Protein AF-A0A1M6DHB3-F1 (afdb_monomer_lite)

Foldseek 3Di:
DVQQVVLVQLVVVCVVPVDLVVSCVVVVHDSVSSVVSVPDPDGDD

Secondary structure (DSSP, 8-state):
-HHHHHHHHHHHHHHHH--HHHHHHHHTS-HHHHHHHHT-SS---

Organism: NCBI:txid1123012

pLDDT: mean 88.99, std 9.57, range [57.0, 96.56]

Radius of gyration: 9.25 Å; chains: 1; bounding box: 17×18×25 Å

Sequence (45 aa):
MKDLEDWAAVQKVYKQTKSKRATAQLLGISRNTVKRLLAMDKPPS

Structure (mmCIF, N/CA/C/O backbone):
data_AF-A0A1M6DHB3-F1
#
_entry.id   AF-A0A1M6DHB3-F1
#
loop_
_atom_site.group_PDB
_atom_site.id
_atom_site.type_symbol
_atom_site.label_atom_id
_atom_site.label_alt_id
_atom_site.label_comp_id
_atom_site.label_asym_id
_atom_site.label_entity_id
_atom_site.label_seq_id
_atom_site.pdbx_PDB_ins_code
_atom_site.Cartn_x
_atom_site.Cartn_y
_atom_site.Cartn_z
_atom_site.occupancy
_atom_site.B_iso_or_equiv
_atom_site.auth_seq_id
_atom_site.auth_comp_id
_atom_site.auth_asym_id
_atom_site.auth_atom_id
_atom_site.pdbx_PDB_model_num
A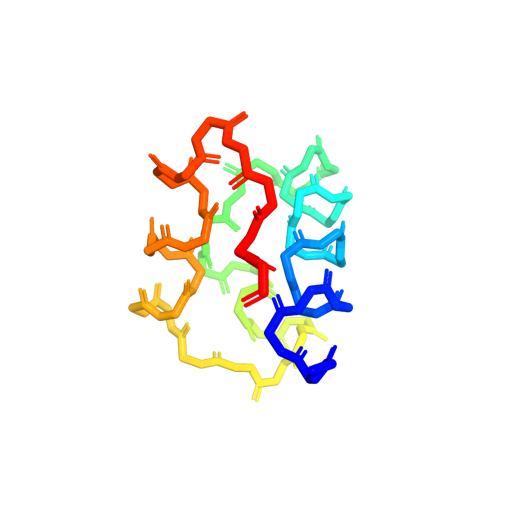TOM 1 N N . MET A 1 1 ? -0.704 -5.201 -14.289 1.00 57.00 1 MET A N 1
ATOM 2 C CA . MET A 1 1 ? -1.613 -4.122 -13.827 1.00 57.00 1 M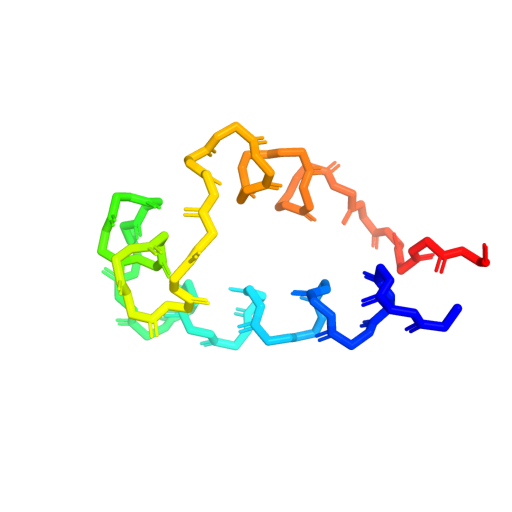ET A CA 1
ATOM 3 C C . MET A 1 1 ? -1.925 -4.171 -12.332 1.00 57.00 1 MET A C 1
ATOM 5 O O . MET A 1 1 ? -1.895 -3.111 -11.728 1.00 57.00 1 MET A O 1
ATOM 9 N N . LYS A 1 2 ? -2.137 -5.342 -11.705 1.00 65.38 2 LYS A N 1
ATOM 10 C CA . LYS A 1 2 ? -2.420 -5.438 -10.255 1.00 65.38 2 LYS A CA 1
ATOM 11 C C . LYS A 1 2 ? -1.292 -4.900 -9.351 1.00 65.38 2 LYS A C 1
ATOM 13 O O . LYS A 1 2 ? -1.560 -4.144 -8.429 1.00 65.38 2 LYS A O 1
ATOM 18 N N . ASP A 1 3 ? -0.028 -5.187 -9.677 1.00 72.44 3 ASP A N 1
ATOM 19 C CA . ASP A 1 3 ? 1.120 -4.704 -8.886 1.00 72.44 3 ASP A CA 1
ATOM 20 C C . ASP A 1 3 ? 1.318 -3.175 -8.934 1.00 72.44 3 ASP A C 1
ATOM 22 O O . ASP A 1 3 ? 1.894 -2.598 -8.011 1.00 72.44 3 ASP A O 1
ATOM 26 N N . LEU A 1 4 ? 0.851 -2.509 -9.997 1.00 77.12 4 LEU A N 1
ATOM 27 C CA . LEU A 1 4 ? 1.031 -1.067 -10.206 1.00 77.12 4 LEU A CA 1
ATOM 28 C C . LEU A 1 4 ? 0.010 -0.263 -9.382 1.00 77.12 4 LEU A C 1
ATOM 30 O O . LEU A 1 4 ? 0.367 0.730 -8.743 1.00 77.12 4 LEU A O 1
ATOM 34 N N . GLU A 1 5 ? -1.235 -0.746 -9.320 1.00 81.25 5 GLU A N 1
ATOM 35 C CA . GLU A 1 5 ? -2.271 -0.222 -8.420 1.00 81.25 5 GLU A CA 1
ATOM 36 C C . GLU A 1 5 ? -1.897 -0.448 -6.949 1.00 81.25 5 GLU A C 1
ATOM 38 O O . GLU A 1 5 ? -1.949 0.491 -6.147 1.00 81.25 5 GLU A O 1
ATOM 43 N N . ASP A 1 6 ? -1.418 -1.652 -6.614 1.00 83.44 6 ASP A N 1
ATOM 44 C CA . ASP A 1 6 ? -0.952 -1.984 -5.266 1.00 83.44 6 ASP A CA 1
ATOM 45 C C . ASP A 1 6 ? 0.237 -1.101 -4.845 1.00 83.44 6 ASP A C 1
ATOM 47 O O . ASP A 1 6 ? 0.290 -0.628 -3.706 1.00 83.44 6 ASP A O 1
ATOM 51 N N . TRP A 1 7 ? 1.178 -0.811 -5.755 1.00 90.88 7 TRP A N 1
ATOM 52 C CA . TRP A 1 7 ? 2.306 0.088 -5.487 1.00 90.88 7 TRP A CA 1
ATOM 53 C C . TRP A 1 7 ? 1.835 1.500 -5.119 1.00 90.88 7 TRP A C 1
ATOM 55 O O . TRP A 1 7 ? 2.227 2.036 -4.077 1.00 90.88 7 TRP A O 1
ATOM 65 N N . ALA A 1 8 ? 0.961 2.096 -5.935 1.00 92.25 8 ALA A N 1
ATOM 66 C CA . ALA A 1 8 ? 0.467 3.451 -5.705 1.00 92.25 8 ALA A CA 1
ATOM 67 C C . ALA A 1 8 ? -0.342 3.549 -4.399 1.00 92.25 8 ALA A C 1
ATOM 69 O O . ALA A 1 8 ? -0.158 4.490 -3.615 1.00 92.25 8 ALA A O 1
ATOM 70 N N . ALA A 1 9 ? -1.191 2.552 -4.128 1.00 93.62 9 ALA A N 1
ATOM 71 C CA . ALA A 1 9 ? -1.969 2.464 -2.898 1.00 93.62 9 ALA A CA 1
ATOM 72 C C . ALA A 1 9 ? -1.063 2.352 -1.660 1.00 93.62 9 ALA A C 1
ATOM 74 O O . ALA A 1 9 ? -1.237 3.107 -0.697 1.00 93.62 9 ALA A O 1
ATOM 75 N N . VAL A 1 10 ? -0.042 1.485 -1.704 1.00 94.38 10 VAL A N 1
ATOM 76 C CA . VAL A 1 10 ? 0.945 1.330 -0.623 1.00 94.38 10 VAL A CA 1
ATOM 77 C C . VAL A 1 10 ? 1.683 2.634 -0.348 1.00 94.38 10 VAL A C 1
ATOM 79 O O . VAL A 1 10 ? 1.778 3.039 0.811 1.00 94.38 10 VAL A O 1
ATOM 82 N N . GLN A 1 11 ? 2.166 3.323 -1.383 1.00 93.44 11 GLN A N 1
ATOM 83 C CA . GLN A 1 11 ? 2.883 4.591 -1.224 1.00 93.44 11 GLN A CA 1
ATOM 84 C C . GLN A 1 11 ? 1.995 5.669 -0.581 1.00 93.44 11 GLN A C 1
ATOM 86 O O . GLN A 1 11 ? 2.435 6.384 0.323 1.00 93.44 11 GLN A O 1
ATOM 91 N N . LYS A 1 12 ? 0.723 5.769 -0.991 1.00 94.94 12 LYS A N 1
ATOM 92 C CA . LYS A 1 12 ? -0.236 6.739 -0.438 1.00 94.94 12 LYS A CA 1
ATOM 93 C C . LYS A 1 12 ? -0.557 6.460 1.033 1.00 94.94 12 LYS A C 1
ATOM 95 O O . LYS A 1 12 ? -0.455 7.363 1.863 1.00 94.94 12 LYS A O 1
ATOM 100 N N . VAL A 1 13 ? -0.905 5.217 1.370 1.00 95.06 13 VAL A N 1
ATOM 101 C CA . VAL A 1 13 ? -1.291 4.825 2.737 1.00 95.06 13 VAL A CA 1
ATOM 102 C C . VAL A 1 13 ? -0.092 4.846 3.689 1.00 95.06 13 VAL A C 1
ATOM 104 O O . VAL A 1 13 ? -0.214 5.259 4.846 1.00 95.06 13 VAL A O 1
ATOM 107 N N . TYR A 1 14 ? 1.098 4.471 3.215 1.00 95.50 14 TYR A N 1
ATOM 108 C CA . TYR A 1 14 ? 2.308 4.538 4.029 1.00 95.50 14 TYR A CA 1
ATOM 109 C C . TYR A 1 14 ? 2.701 5.977 4.371 1.00 95.50 14 TYR A C 1
ATOM 111 O O . TYR A 1 14 ? 3.119 6.227 5.498 1.00 95.50 14 TYR A O 1
ATOM 119 N N . LYS A 1 15 ? 2.519 6.949 3.465 1.00 94.75 15 LYS A N 1
ATOM 120 C CA . LYS A 1 15 ? 2.769 8.372 3.772 1.00 94.75 15 LYS A CA 1
ATOM 121 C C . LYS A 1 15 ? 1.907 8.886 4.930 1.00 94.75 15 LYS A C 1
ATOM 123 O O . LYS A 1 15 ? 2.377 9.709 5.711 1.00 94.75 15 LYS A O 1
ATOM 128 N N . GLN A 1 16 ? 0.680 8.379 5.056 1.00 94.69 16 GLN A N 1
ATOM 129 C CA . GLN A 1 16 ? -0.252 8.749 6.125 1.00 94.69 16 GLN A CA 1
ATOM 130 C C . GLN A 1 16 ? 0.058 8.021 7.436 1.00 94.69 16 GLN A C 1
ATOM 132 O O . GLN A 1 16 ? 0.168 8.644 8.486 1.00 94.69 16 GLN A O 1
ATOM 137 N N . THR A 1 17 ? 0.224 6.699 7.380 1.00 94.56 17 THR A N 1
ATOM 138 C CA . THR A 1 17 ? 0.387 5.874 8.588 1.00 94.56 17 THR A CA 1
ATOM 139 C C . THR A 1 17 ? 1.822 5.813 9.103 1.00 94.56 17 THR A C 1
ATOM 141 O O . THR A 1 17 ? 2.042 5.494 10.269 1.00 94.56 17 THR A O 1
ATOM 144 N N . LYS A 1 18 ? 2.812 6.025 8.224 1.00 94.00 18 LYS A N 1
ATOM 145 C CA . LYS A 1 18 ? 4.255 5.812 8.445 1.00 94.00 18 LYS A CA 1
ATOM 146 C C . LYS A 1 18 ? 4.610 4.429 9.013 1.00 94.00 18 LYS A C 1
ATOM 148 O O . LYS A 1 18 ? 5.716 4.212 9.502 1.00 94.00 18 LYS A O 1
ATOM 153 N N . SER A 1 19 ? 3.697 3.459 8.915 1.00 96.06 19 SER A N 1
ATOM 154 C CA . SER A 1 19 ? 3.836 2.123 9.491 1.00 96.06 19 SER A CA 1
ATOM 155 C C . SER A 1 19 ? 3.525 1.058 8.453 1.00 96.06 19 SER A C 1
ATOM 157 O O . SER A 1 19 ? 2.408 0.948 7.947 1.00 96.06 19 SER A O 1
ATOM 159 N N . LYS A 1 20 ? 4.517 0.203 8.178 1.00 95.31 20 LYS A N 1
ATOM 160 C CA . LYS A 1 20 ? 4.385 -0.907 7.220 1.00 95.31 20 LYS A CA 1
ATOM 161 C C . LYS A 1 20 ? 3.317 -1.912 7.662 1.00 95.31 20 LYS A C 1
ATOM 163 O O . LYS A 1 20 ? 2.648 -2.503 6.825 1.00 95.31 20 LYS A O 1
ATOM 168 N N . ARG A 1 21 ? 3.155 -2.101 8.978 1.00 95.88 21 ARG A N 1
ATOM 169 C CA . ARG A 1 21 ? 2.152 -3.010 9.551 1.00 95.88 21 ARG A CA 1
ATOM 170 C C . ARG A 1 21 ? 0.739 -2.448 9.403 1.00 95.88 21 ARG A C 1
ATOM 172 O O . ARG A 1 21 ? -0.137 -3.178 8.961 1.00 95.88 21 ARG A O 1
ATOM 179 N N . ALA A 1 22 ? 0.541 -1.168 9.719 1.00 96.56 22 ALA A N 1
ATOM 180 C CA . ALA A 1 22 ? -0.761 -0.518 9.561 1.00 96.56 22 ALA A CA 1
ATOM 181 C C . ALA A 1 22 ? -1.169 -0.441 8.082 1.00 96.56 22 ALA A C 1
ATOM 183 O O . ALA A 1 22 ? -2.299 -0.757 7.737 1.00 96.56 22 ALA A O 1
ATOM 184 N N . THR A 1 23 ? -0.218 -0.120 7.197 1.00 96.38 23 THR A N 1
ATOM 185 C CA . THR A 1 23 ? -0.441 -0.113 5.742 1.00 96.38 23 THR A CA 1
ATOM 186 C C . THR A 1 23 ? -0.897 -1.482 5.231 1.00 96.38 23 THR A C 1
ATOM 188 O O . THR A 1 23 ? -1.852 -1.563 4.468 1.00 96.38 23 THR A O 1
ATOM 191 N N . ALA A 1 24 ? -0.257 -2.564 5.688 1.00 95.69 24 ALA A N 1
ATOM 192 C CA . ALA A 1 24 ? -0.632 -3.931 5.325 1.00 95.69 24 ALA A CA 1
ATOM 193 C C . ALA A 1 24 ? -2.050 -4.299 5.795 1.00 95.69 24 ALA A C 1
ATOM 195 O O . ALA A 1 24 ? -2.817 -4.869 5.029 1.00 95.69 24 ALA A O 1
ATOM 196 N N . GLN A 1 25 ? -2.407 -3.938 7.033 1.00 96.06 25 GLN A N 1
ATOM 197 C CA . GLN A 1 25 ? -3.742 -4.189 7.586 1.00 96.06 25 GLN A CA 1
ATOM 198 C C . GLN A 1 25 ? -4.835 -3.403 6.851 1.00 96.06 25 GLN A C 1
ATOM 200 O O . GLN A 1 25 ? -5.885 -3.965 6.568 1.00 96.06 25 GLN A O 1
ATOM 205 N N . LEU A 1 26 ? -4.576 -2.137 6.507 1.00 94.62 26 LEU A N 1
ATOM 206 C CA . LEU A 1 26 ? -5.526 -1.285 5.783 1.00 94.62 26 LEU A CA 1
ATOM 207 C C . LEU A 1 26 ? -5.752 -1.739 4.339 1.00 94.62 26 LEU A C 1
ATOM 209 O O . LEU A 1 26 ? -6.865 -1.641 3.838 1.00 94.62 26 LEU A O 1
ATOM 213 N N . LEU A 1 27 ? -4.700 -2.217 3.672 1.00 92.69 27 LEU A N 1
ATOM 214 C CA . LEU A 1 27 ? -4.764 -2.658 2.277 1.00 92.69 27 LEU A CA 1
ATOM 215 C C . LEU A 1 27 ? -5.088 -4.152 2.127 1.00 92.69 27 LEU A C 1
ATOM 217 O O . LEU A 1 27 ? -5.235 -4.627 1.008 1.00 92.69 27 LEU A O 1
ATOM 221 N N . GLY A 1 28 ? -5.176 -4.910 3.225 1.00 94.62 28 GLY A N 1
ATOM 222 C CA . GLY A 1 28 ? -5.468 -6.348 3.186 1.00 94.62 28 GLY A CA 1
ATOM 223 C C . GLY A 1 28 ? -4.378 -7.197 2.518 1.00 94.62 28 GLY A C 1
ATOM 224 O O . GLY A 1 28 ? -4.653 -8.303 2.060 1.00 94.62 28 GLY A O 1
ATOM 225 N N . ILE A 1 29 ? -3.138 -6.700 2.456 1.00 92.12 29 ILE A N 1
ATOM 226 C CA . ILE A 1 29 ? -2.001 -7.380 1.816 1.00 92.12 29 ILE A CA 1
ATOM 227 C C . ILE A 1 29 ? -0.940 -7.795 2.835 1.00 92.12 29 ILE A C 1
ATOM 229 O O . ILE A 1 29 ? -0.900 -7.324 3.971 1.00 92.12 29 ILE A O 1
ATOM 233 N N . SER A 1 30 ? -0.016 -8.665 2.422 1.00 94.00 30 SER A N 1
ATOM 234 C CA . SER A 1 30 ? 1.078 -9.079 3.300 1.00 94.00 30 SER A CA 1
ATOM 235 C C . SER A 1 30 ? 2.040 -7.919 3.600 1.00 94.00 30 SER A C 1
ATOM 237 O O . SER A 1 30 ? 2.366 -7.095 2.738 1.00 94.00 30 SER A O 1
ATOM 239 N N . ARG A 1 31 ? 2.601 -7.897 4.816 1.00 94.50 31 ARG A N 1
ATOM 240 C CA . ARG A 1 31 ? 3.665 -6.945 5.190 1.00 94.50 31 ARG A CA 1
ATOM 241 C C . ARG A 1 31 ? 4.889 -7.051 4.268 1.00 94.50 31 ARG A C 1
ATOM 243 O O . ARG A 1 31 ? 5.566 -6.049 4.038 1.00 94.50 31 ARG A O 1
ATOM 250 N N . ASN A 1 32 ? 5.176 -8.243 3.747 1.00 94.38 32 ASN A N 1
ATOM 251 C CA . ASN A 1 32 ? 6.294 -8.469 2.831 1.00 94.38 32 ASN A CA 1
ATOM 252 C C . ASN A 1 32 ? 6.051 -7.789 1.482 1.00 94.38 32 ASN A C 1
ATOM 254 O O . ASN A 1 32 ? 6.964 -7.163 0.948 1.00 94.38 32 ASN A O 1
ATOM 258 N N . THR A 1 33 ? 4.810 -7.820 0.991 1.00 92.12 33 THR A N 1
ATOM 259 C CA . THR A 1 33 ? 4.390 -7.091 -0.210 1.00 92.12 33 THR A CA 1
ATOM 260 C C . THR A 1 33 ? 4.575 -5.589 -0.014 1.00 92.12 33 THR A C 1
ATOM 262 O O . THR A 1 33 ? 5.235 -4.952 -0.829 1.00 92.12 33 THR A O 1
ATOM 265 N N . VAL A 1 34 ? 4.122 -5.037 1.119 1.00 93.94 34 VAL A N 1
ATOM 266 C CA . VAL A 1 34 ? 4.349 -3.621 1.470 1.00 93.94 34 VAL A CA 1
ATOM 267 C C . VAL A 1 34 ? 5.840 -3.280 1.497 1.00 93.94 34 VAL A C 1
ATOM 269 O O .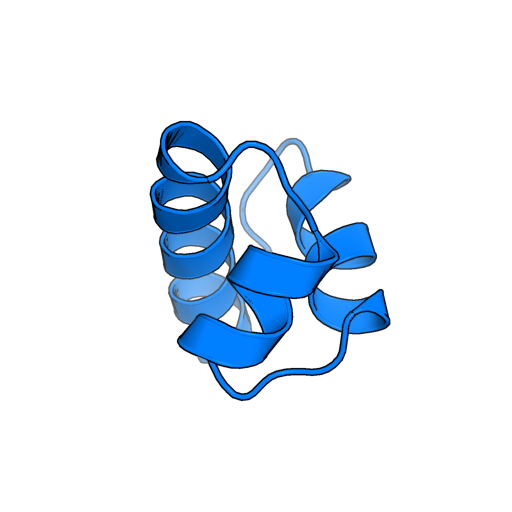 VAL A 1 34 ? 6.251 -2.263 0.948 1.00 93.94 34 VAL A O 1
ATOM 272 N N . LYS A 1 35 ? 6.677 -4.128 2.113 1.00 94.06 35 LYS A N 1
ATOM 273 C CA . LYS A 1 35 ? 8.132 -3.913 2.166 1.00 94.06 35 LYS A CA 1
ATOM 274 C C . LYS A 1 35 ? 8.745 -3.883 0.765 1.00 94.06 35 LYS A C 1
ATOM 276 O O . LYS A 1 35 ? 9.552 -3.000 0.496 1.00 94.06 35 LYS A O 1
ATOM 281 N N . ARG A 1 36 ? 8.364 -4.826 -0.101 1.00 92.56 36 ARG A N 1
ATOM 282 C CA . ARG A 1 36 ? 8.856 -4.920 -1.479 1.00 92.56 36 ARG A CA 1
ATOM 283 C C . ARG A 1 3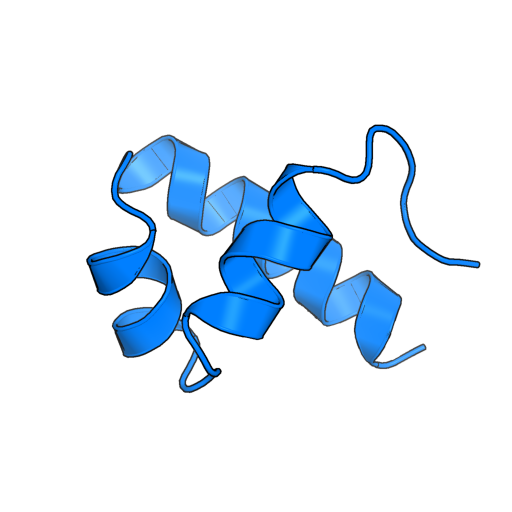6 ? 8.447 -3.689 -2.292 1.00 92.56 36 ARG A C 1
ATOM 285 O O . ARG A 1 36 ? 9.304 -3.082 -2.914 1.00 92.56 36 ARG A O 1
ATOM 292 N N . LEU A 1 37 ? 7.178 -3.287 -2.217 1.00 91.69 37 LEU A N 1
ATOM 293 C CA . LEU A 1 37 ? 6.637 -2.145 -2.963 1.00 91.69 37 LEU A CA 1
ATOM 294 C C . LEU A 1 37 ? 7.198 -0.796 -2.486 1.00 91.69 37 LEU A C 1
ATOM 296 O O . LEU A 1 37 ? 7.447 0.081 -3.304 1.00 91.69 37 LEU A O 1
ATOM 300 N N . LEU A 1 38 ? 7.455 -0.632 -1.184 1.00 92.12 38 LEU A N 1
ATOM 301 C CA . LEU A 1 38 ? 8.108 0.574 -0.657 1.00 92.12 38 LEU A CA 1
ATOM 302 C C . LEU A 1 38 ? 9.594 0.671 -1.016 1.00 92.12 38 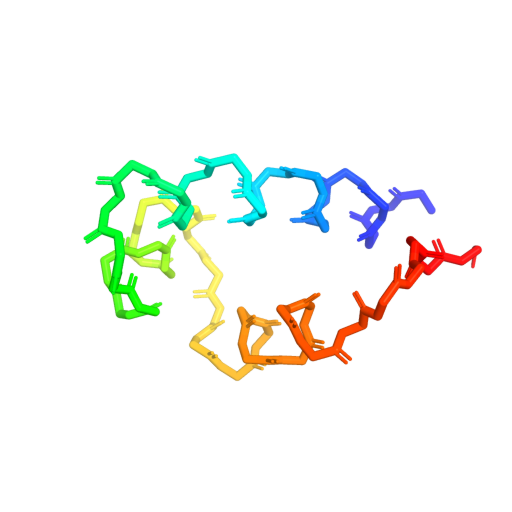LEU A C 1
ATOM 304 O O . LEU A 1 38 ? 10.131 1.771 -1.016 1.00 92.12 38 LEU A O 1
ATOM 308 N N . ALA A 1 39 ? 10.259 -0.459 -1.268 1.00 92.06 39 ALA A N 1
ATOM 309 C CA . ALA A 1 39 ? 11.659 -0.494 -1.688 1.00 92.06 39 ALA A CA 1
ATOM 310 C C . ALA A 1 39 ? 11.840 -0.246 -3.196 1.00 92.06 39 ALA A C 1
ATOM 312 O O . ALA A 1 39 ? 12.967 -0.108 -3.658 1.00 92.06 39 ALA A O 1
ATOM 313 N N . MET A 1 40 ? 10.750 -0.220 -3.966 1.00 88.94 40 MET A N 1
ATOM 314 C CA . MET A 1 40 ? 10.783 0.089 -5.390 1.00 88.94 40 MET A CA 1
ATOM 315 C C . MET A 1 40 ? 10.741 1.607 -5.593 1.00 88.94 40 MET A C 1
ATOM 317 O O . MET A 1 40 ? 9.714 2.235 -5.328 1.00 88.94 40 MET A O 1
ATOM 321 N N . ASP A 1 41 ? 11.829 2.177 -6.118 1.00 77.19 41 ASP A N 1
ATOM 322 C CA . ASP A 1 41 ? 11.912 3.601 -6.493 1.00 77.19 41 ASP A CA 1
ATOM 323 C C . ASP A 1 41 ? 11.043 3.955 -7.707 1.00 77.19 41 ASP A C 1
ATOM 325 O O . ASP A 1 41 ? 10.700 5.117 -7.927 1.00 77.19 41 ASP A O 1
ATOM 329 N N . LYS A 1 42 ? 10.682 2.951 -8.511 1.00 79.19 42 LYS A N 1
ATOM 330 C CA . LYS A 1 42 ? 9.831 3.092 -9.694 1.00 79.19 42 LYS A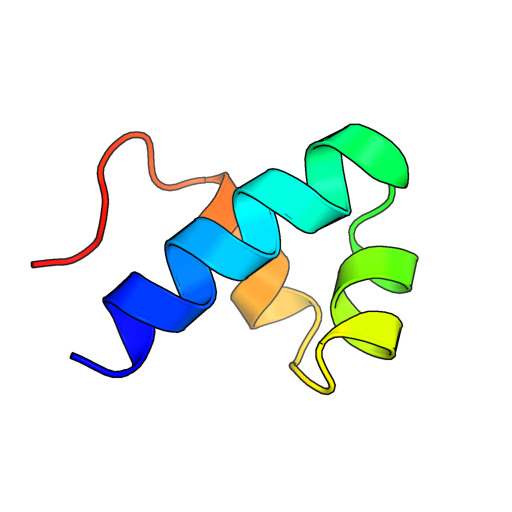 CA 1
ATOM 331 C C . LYS A 1 42 ? 8.669 2.102 -9.630 1.00 79.19 42 LYS A C 1
ATOM 333 O O . LYS A 1 42 ? 8.854 1.006 -9.099 1.00 79.19 42 LYS A O 1
ATOM 338 N N . PRO A 1 43 ? 7.491 2.458 -10.170 1.00 76.12 43 PRO A N 1
ATOM 339 C CA . PRO A 1 43 ? 6.373 1.530 -10.250 1.00 76.12 43 PRO A CA 1
ATOM 340 C C . PRO A 1 43 ? 6.770 0.280 -11.055 1.00 76.12 43 PRO A C 1
ATOM 342 O O . PRO A 1 43 ? 7.480 0.410 -12.058 1.00 76.12 43 PRO A O 1
ATOM 345 N N . PRO A 1 44 ? 6.340 -0.921 -10.631 1.00 72.50 44 PRO A N 1
ATOM 346 C CA . PRO A 1 44 ? 6.555 -2.139 -11.403 1.00 72.50 44 PRO A CA 1
ATOM 347 C C . PRO A 1 44 ? 5.773 -2.052 -12.720 1.00 72.50 44 PRO A C 1
ATOM 349 O O . PRO A 1 44 ? 4.579 -1.764 -12.692 1.00 72.50 44 PRO A O 1
ATOM 352 N N . SER A 1 45 ? 6.460 -2.263 -13.846 1.00 68.38 45 SER A N 1
ATOM 353 C CA . SER A 1 45 ? 5.918 -2.279 -15.217 1.00 68.38 45 SER A CA 1
ATOM 354 C C . SER A 1 45 ? 5.019 -3.480 -15.484 1.00 68.38 45 SER A C 1
ATOM 356 O O . SER A 1 45 ? 5.456 -4.596 -15.121 1.00 68.38 45 SER A O 1
#

InterPro domains:
  IPR006120 Resolvase, HTH domain [PF02796] (4-39)